Protein AF-A0A0L0VBZ2-F1 (afdb_monomer_lite)

pLDDT: mean 91.76, std 9.12, range [42.06, 97.94]

InterPro domains:
  IPR016680 NADH dehydrogenase [ubiquinone] (complex I), alpha subcomplex, subunit 8 [PIRSF017016] (17-153)
  IPR016680 NADH dehydrogenase [ubiquinone] (complex I), alpha subcomplex, subunit 8 [PTHR13344] (22-151)

Organism: NCBI:txid1165861

Radius of gyration: 19.23 Å; chains: 1; bounding box: 44×37×52 Å

Secondary structure (DSSP, 8-state):
---------TT-SS-----PPPPTTSPP-------HHHHHHHHHHHHHHTHHHHHHHHHHHHH-S-GGGGHHHHHHHHHHHHHHHHHHHHHHHHHHHHHHHHHHHTTT-GGG-HHHHHHHHHHHHHHH------TT--TTS--TTT-SS-SS-----

Structure (mmCIF, N/CA/C/O backbone):
data_AF-A0A0L0VBZ2-F1
#
_entry.id   AF-A0A0L0VBZ2-F1
#
loop_
_atom_site.group_PDB
_atom_site.id
_atom_site.type_symbol
_atom_site.label_atom_id
_atom_site.label_alt_id
_atom_site.label_comp_id
_atom_site.label_asym_id
_atom_site.label_entity_id
_atom_site.label_seq_id
_atom_site.pdbx_PDB_ins_code
_atom_site.Cartn_x
_atom_site.Cartn_y
_atom_site.Cartn_z
_atom_site.occupancy
_atom_site.B_iso_or_equiv
_atom_site.auth_seq_id
_atom_site.auth_comp_id
_atom_site.auth_asym_id
_atom_site.auth_atom_id
_atom_site.pdbx_PDB_model_num
ATOM 1 N N . MET A 1 1 ? -5.817 23.926 -10.307 1.00 42.06 1 MET A N 1
ATOM 2 C CA . MET A 1 1 ? -6.706 23.704 -11.467 1.00 42.06 1 MET A CA 1
ATOM 3 C C . MET A 1 1 ? -6.557 22.257 -11.903 1.00 42.06 1 MET A C 1
ATOM 5 O O . MET A 1 1 ? -5.520 21.906 -12.446 1.00 42.06 1 MET A O 1
ATOM 9 N N . THR A 1 2 ? -7.523 21.396 -11.595 1.00 46.06 2 THR A N 1
ATOM 10 C CA . THR A 1 2 ? -7.548 20.019 -12.102 1.00 46.06 2 THR A CA 1
ATOM 11 C C . THR A 1 2 ? -8.149 20.041 -13.505 1.00 46.06 2 THR A C 1
ATOM 13 O O . THR A 1 2 ? -9.315 20.377 -13.689 1.00 46.06 2 THR A O 1
ATOM 16 N N . THR A 1 3 ? -7.354 19.722 -14.521 1.00 66.44 3 THR A N 1
ATOM 17 C CA . THR A 1 3 ? -7.834 19.542 -15.896 1.00 66.44 3 THR A CA 1
ATOM 18 C C . THR A 1 3 ? -8.514 18.180 -16.012 1.00 66.44 3 THR A C 1
ATOM 20 O O . THR A 1 3 ? -7.972 17.241 -16.589 1.00 66.44 3 THR A O 1
ATOM 23 N N . TYR A 1 4 ? -9.706 18.041 -15.428 1.00 80.25 4 TYR A N 1
ATOM 24 C CA . TYR A 1 4 ? -10.531 16.866 -15.689 1.00 80.25 4 TYR A CA 1
ATOM 25 C C . TYR A 1 4 ? -10.901 16.858 -17.175 1.00 80.25 4 TYR A C 1
ATOM 27 O O . TYR A 1 4 ? -11.609 17.743 -17.656 1.00 80.25 4 TYR A O 1
ATOM 35 N N . ARG A 1 5 ? -10.378 15.878 -17.912 1.00 82.88 5 ARG A N 1
ATOM 36 C CA . ARG A 1 5 ? -10.761 15.608 -19.297 1.00 82.88 5 ARG A CA 1
ATOM 37 C C . ARG A 1 5 ? -11.704 14.403 -19.274 1.00 82.88 5 ARG A C 1
ATOM 39 O O . ARG A 1 5 ? -11.225 13.311 -18.964 1.00 82.88 5 ARG A O 1
ATOM 46 N N . PRO A 1 6 ? -13.015 14.574 -19.533 1.00 81.81 6 PRO A N 1
ATOM 47 C CA . PRO A 1 6 ? -13.932 13.443 -19.573 1.00 81.81 6 PRO A CA 1
ATOM 48 C C . PRO A 1 6 ? -13.511 12.475 -20.687 1.00 81.81 6 PRO A C 1
ATOM 50 O O . PRO A 1 6 ? -12.958 12.909 -21.704 1.00 81.81 6 PRO A O 1
ATOM 53 N N . PRO A 1 7 ? -13.750 11.167 -20.516 1.00 80.25 7 PRO A N 1
ATOM 54 C CA . PRO A 1 7 ? -13.403 10.199 -21.539 1.00 80.25 7 PRO A CA 1
ATOM 55 C C . PRO A 1 7 ? -14.235 10.447 -22.801 1.00 80.25 7 PRO A C 1
ATOM 57 O O . PRO A 1 7 ? -15.459 10.554 -22.746 1.00 80.25 7 PRO A O 1
ATOM 60 N N . HIS A 1 8 ? -13.564 10.524 -23.948 1.00 79.38 8 HIS A N 1
ATOM 61 C CA . HIS A 1 8 ? -14.203 10.668 -25.249 1.00 79.38 8 HIS A CA 1
ATOM 62 C C . HIS A 1 8 ? -13.952 9.403 -26.075 1.00 79.38 8 HIS A C 1
ATOM 64 O O . HIS A 1 8 ? -12.909 9.260 -26.708 1.00 79.38 8 HIS A O 1
ATOM 70 N N . TYR A 1 9 ? -14.913 8.478 -26.082 1.00 76.44 9 TYR A N 1
ATOM 71 C CA . TYR A 1 9 ? -14.779 7.166 -26.736 1.00 76.44 9 TYR A CA 1
ATOM 72 C C . TYR A 1 9 ? -15.035 7.176 -28.256 1.00 76.44 9 TYR A C 1
ATOM 74 O O . TYR A 1 9 ? -15.227 6.123 -28.863 1.00 76.44 9 TYR A O 1
ATOM 82 N N . GLY A 1 10 ? -15.072 8.355 -28.890 1.00 72.50 10 GLY A N 1
ATOM 83 C CA . GLY A 1 10 ? -15.112 8.481 -30.355 1.00 72.50 10 GLY A CA 1
ATOM 84 C C . GLY A 1 10 ? -16.303 7.795 -31.040 1.00 72.50 10 GLY A C 1
ATOM 85 O O . GLY A 1 10 ? -16.178 7.398 -32.191 1.00 72.50 10 GLY A O 1
ATOM 86 N N . GLY A 1 11 ? -17.434 7.618 -30.344 1.00 75.06 11 GLY A N 1
ATOM 87 C CA . GLY A 1 11 ? -18.626 6.933 -30.869 1.00 75.06 11 GLY A CA 1
ATOM 88 C C . GLY A 1 11 ? -18.688 5.422 -30.604 1.00 75.06 11 GLY A C 1
ATOM 89 O O . GLY A 1 11 ? -19.649 4.776 -31.011 1.00 75.06 11 GLY A O 1
ATOM 90 N N . THR A 1 12 ? -17.711 4.844 -29.901 1.00 77.94 12 THR A N 1
ATOM 91 C CA . THR A 1 12 ? -17.733 3.429 -29.496 1.00 77.94 12 THR A CA 1
ATOM 92 C C . THR A 1 12 ? -18.249 3.266 -28.064 1.00 77.94 12 THR A C 1
ATOM 94 O O . THR A 1 12 ? -17.935 4.057 -27.179 1.00 77.94 12 THR A O 1
ATOM 97 N N . ALA A 1 13 ? -19.055 2.227 -27.818 1.00 75.06 13 ALA A N 1
ATOM 98 C CA . ALA A 1 13 ? -19.583 1.920 -26.483 1.00 75.06 13 ALA A CA 1
ATOM 99 C C . ALA A 1 13 ? -18.569 1.192 -25.577 1.00 75.06 13 ALA A C 1
ATOM 101 O O . ALA A 1 13 ? -18.810 1.043 -24.380 1.00 75.06 13 ALA A O 1
ATOM 102 N N . LYS A 1 14 ? -17.458 0.698 -26.143 1.00 80.56 14 LYS A N 1
ATOM 103 C CA . LYS A 1 14 ? -16.442 -0.096 -25.440 1.00 80.56 14 LYS A CA 1
ATOM 104 C C . LYS A 1 14 ? -15.056 0.533 -25.613 1.00 80.56 14 LYS A C 1
ATOM 106 O O . LYS A 1 14 ? -14.733 0.940 -26.727 1.00 80.56 14 LYS A O 1
ATOM 111 N N . PRO A 1 15 ? -14.229 0.578 -24.556 1.00 84.38 15 PRO A N 1
ATOM 112 C CA . PRO A 1 15 ? -12.850 1.039 -24.665 1.00 84.38 15 PRO A CA 1
ATOM 113 C C . PRO A 1 15 ? -12.022 0.092 -25.548 1.00 84.38 15 PRO A C 1
ATOM 115 O O . PRO A 1 15 ? -12.197 -1.126 -25.500 1.00 84.38 15 PRO A O 1
ATOM 118 N N . PHE A 1 16 ? -11.113 0.659 -26.343 1.00 88.06 16 PHE A N 1
ATOM 119 C CA . PHE A 1 16 ? -10.117 -0.100 -27.101 1.00 88.06 16 PHE A CA 1
ATOM 120 C C . PHE A 1 16 ? -9.081 -0.723 -26.150 1.00 88.06 16 PHE A C 1
ATOM 122 O O . PHE A 1 16 ? -8.622 -0.058 -25.220 1.00 88.06 16 PHE A O 1
ATOM 129 N N . VAL A 1 17 ? -8.716 -1.985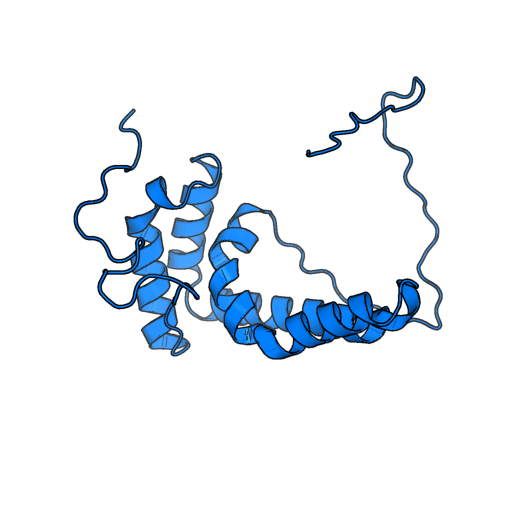 -26.392 1.00 90.25 17 VAL A N 1
ATOM 130 C CA . VAL A 1 17 ? -7.693 -2.725 -25.638 1.00 90.25 17 VAL A CA 1
ATOM 131 C C . VAL A 1 17 ? -6.617 -3.177 -26.617 1.00 90.25 17 VAL A C 1
ATOM 133 O O . VAL A 1 17 ? -6.925 -3.875 -27.582 1.00 90.25 17 VAL A O 1
ATOM 136 N N . ASP A 1 18 ? -5.370 -2.784 -26.364 1.00 91.81 18 ASP A N 1
ATOM 137 C CA . ASP A 1 18 ? -4.215 -3.199 -27.159 1.00 91.81 18 ASP A CA 1
ATOM 138 C C . ASP A 1 18 ? -3.743 -4.600 -26.713 1.00 91.81 18 ASP A C 1
ATOM 140 O O . ASP A 1 18 ? -3.415 -4.776 -25.536 1.00 91.81 18 ASP A O 1
ATOM 144 N N . PRO A 1 19 ? -3.727 -5.613 -27.603 1.00 94.31 19 PRO A N 1
ATOM 145 C CA . PRO A 1 19 ? -3.275 -6.962 -27.269 1.00 94.31 19 PRO A CA 1
ATOM 146 C C . PRO A 1 19 ? -1.744 -7.122 -27.259 1.00 94.31 19 PRO A C 1
ATOM 148 O O . PRO A 1 19 ? -1.258 -8.222 -26.988 1.00 94.31 19 PRO A O 1
ATOM 151 N N . THR A 1 20 ? -0.976 -6.079 -27.590 1.00 94.38 20 THR A N 1
ATOM 152 C CA . THR A 1 20 ? 0.484 -6.154 -27.720 1.00 94.38 20 THR A CA 1
ATOM 153 C C . THR A 1 20 ? 1.139 -6.519 -26.381 1.00 94.38 20 THR A C 1
ATOM 155 O O . THR A 1 20 ? 0.969 -5.803 -25.391 1.00 94.38 20 THR A O 1
ATOM 158 N N . PRO A 1 21 ? 1.905 -7.625 -26.310 1.00 93.19 21 PRO A N 1
ATOM 159 C CA . PRO A 1 21 ? 2.594 -8.004 -25.087 1.00 93.19 21 PRO A CA 1
ATOM 160 C C . PRO A 1 21 ? 3.814 -7.112 -24.835 1.00 93.19 21 PRO A C 1
ATOM 162 O O . PRO A 1 21 ? 4.388 -6.524 -25.749 1.00 93.19 21 PRO A O 1
ATOM 165 N N . MET A 1 22 ? 4.261 -7.073 -23.579 1.00 90.69 22 MET A N 1
ATOM 166 C CA . MET A 1 22 ? 5.519 -6.419 -23.217 1.00 90.69 22 MET A CA 1
ATOM 167 C C . MET A 1 22 ? 6.709 -7.085 -23.949 1.00 90.69 22 MET A C 1
ATOM 169 O O . MET A 1 22 ? 6.736 -8.318 -24.038 1.00 90.69 22 MET A O 1
ATOM 173 N N . PRO A 1 23 ? 7.703 -6.313 -24.436 1.00 93.69 23 PRO A N 1
ATOM 174 C CA . PRO A 1 23 ? 8.921 -6.856 -25.036 1.00 93.69 23 PRO A CA 1
ATOM 175 C C . PRO A 1 23 ? 9.643 -7.862 -24.128 1.00 93.69 23 PRO A C 1
ATOM 177 O O . PRO A 1 23 ? 9.766 -7.643 -22.924 1.00 93.69 23 PRO A O 1
ATOM 180 N N . ASN A 1 24 ? 10.181 -8.939 -24.713 1.00 92.94 24 ASN A N 1
ATOM 181 C CA . ASN A 1 24 ? 10.833 -10.032 -23.970 1.00 92.94 24 ASN A CA 1
ATOM 182 C C . ASN A 1 24 ? 12.103 -9.607 -23.212 1.00 92.94 24 ASN A C 1
ATOM 184 O O . ASN A 1 24 ? 12.508 -10.284 -22.270 1.00 92.94 24 ASN A O 1
ATOM 188 N N . GLU A 1 25 ? 12.732 -8.504 -23.619 1.00 93.31 25 GLU A N 1
ATOM 189 C CA . GLU A 1 25 ? 13.909 -7.933 -22.954 1.00 93.31 25 GLU A CA 1
ATOM 190 C C . GLU A 1 25 ? 13.584 -7.409 -21.550 1.00 93.31 25 GLU A C 1
ATOM 192 O O . GLU A 1 25 ? 14.449 -7.374 -20.673 1.00 93.31 25 GLU A O 1
ATOM 197 N N . ILE A 1 26 ? 12.326 -7.021 -21.317 1.00 91.31 26 ILE A N 1
ATOM 198 C CA . ILE A 1 26 ? 11.868 -6.485 -20.043 1.00 91.31 26 ILE A CA 1
ATOM 199 C C . ILE A 1 26 ? 11.368 -7.653 -19.181 1.00 91.31 26 ILE A C 1
ATOM 201 O O . ILE A 1 26 ? 10.400 -8.326 -19.545 1.00 91.31 26 ILE A O 1
ATOM 205 N N . PRO A 1 27 ? 11.975 -7.903 -18.005 1.00 93.19 27 PRO A N 1
ATOM 206 C CA . PRO A 1 27 ? 11.523 -8.973 -17.128 1.00 93.19 27 PRO A CA 1
ATOM 207 C C . PRO A 1 27 ? 10.083 -8.751 -16.668 1.00 93.19 27 PRO A C 1
ATOM 209 O O . PRO A 1 27 ? 9.735 -7.665 -16.191 1.00 93.19 27 PRO A O 1
ATOM 212 N N . LYS A 1 28 ? 9.273 -9.809 -16.745 1.00 92.69 28 LYS A N 1
ATOM 213 C CA . LYS A 1 28 ? 7.891 -9.808 -16.258 1.00 92.69 28 LYS A CA 1
ATOM 214 C C . LYS A 1 28 ? 7.845 -9.631 -14.736 1.00 92.69 28 LYS A C 1
ATOM 216 O O . LYS A 1 28 ? 8.744 -10.063 -14.007 1.00 92.69 28 LYS A O 1
ATOM 221 N N . VAL A 1 29 ? 6.787 -8.985 -14.263 1.00 93.62 29 VAL A N 1
ATOM 222 C CA . VAL A 1 29 ? 6.473 -8.816 -12.843 1.00 93.62 29 VAL A CA 1
ATOM 223 C C . VAL A 1 29 ? 5.027 -9.229 -12.625 1.00 93.62 29 VAL A C 1
ATOM 225 O O . VAL A 1 29 ? 4.177 -8.953 -13.468 1.00 93.62 29 VAL A O 1
ATOM 228 N N . ASP A 1 30 ? 4.762 -9.911 -11.517 1.00 94.31 30 ASP A N 1
ATOM 229 C CA . ASP A 1 30 ? 3.393 -10.197 -11.117 1.00 94.31 30 ASP A CA 1
ATOM 230 C C . ASP A 1 30 ? 2.742 -8.903 -10.627 1.00 94.31 30 ASP A C 1
ATOM 232 O O . ASP A 1 30 ? 3.349 -8.132 -9.881 1.00 94.31 30 ASP A O 1
ATOM 236 N N . GLU A 1 31 ? 1.502 -8.664 -11.034 1.00 94.31 31 GLU A N 1
ATOM 237 C CA . GLU A 1 31 ? 0.755 -7.485 -10.606 1.00 94.31 31 GLU A CA 1
ATOM 238 C C . GLU A 1 31 ? 0.213 -7.645 -9.177 1.00 94.31 31 GLU A C 1
ATOM 240 O O . GLU A 1 31 ? 0.164 -8.739 -8.610 1.00 94.31 31 GLU A O 1
ATOM 245 N N . LEU A 1 32 ? -0.216 -6.540 -8.562 1.00 93.88 32 LEU A N 1
ATOM 246 C CA . LEU A 1 32 ? -0.679 -6.556 -7.167 1.00 93.88 32 LEU A CA 1
ATOM 247 C C . LEU A 1 32 ? -1.988 -7.331 -6.954 1.00 93.88 32 LEU A C 1
ATOM 249 O O . LEU A 1 32 ? -2.196 -7.882 -5.875 1.00 93.88 32 LEU A O 1
ATOM 253 N N . GLY A 1 33 ? -2.886 -7.342 -7.944 1.00 93.25 33 GLY A N 1
ATOM 254 C CA . GLY A 1 33 ? -4.147 -8.092 -7.879 1.00 93.25 33 GLY A CA 1
ATOM 255 C C . GLY A 1 33 ? -5.090 -7.689 -6.733 1.00 93.25 33 GLY A C 1
ATOM 256 O O . GLY A 1 33 ? -5.852 -8.524 -6.250 1.00 93.25 33 GLY A O 1
ATOM 257 N N . VAL A 1 34 ? -5.039 -6.436 -6.264 1.00 93.38 34 VAL A N 1
ATOM 258 C CA . VAL A 1 34 ? -5.898 -5.924 -5.179 1.00 93.38 34 VAL A CA 1
ATOM 259 C C . VAL A 1 34 ? -6.820 -4.807 -5.656 1.00 93.38 34 VAL A C 1
ATOM 261 O O . VAL A 1 34 ? -6.443 -3.985 -6.488 1.00 93.38 34 VAL A O 1
ATOM 264 N N . SER A 1 35 ? -8.032 -4.759 -5.101 1.00 95.50 35 SER A N 1
ATOM 265 C CA . SER A 1 35 ? -8.977 -3.665 -5.330 1.00 95.50 35 SER A CA 1
ATOM 266 C C . SER A 1 35 ? -8.623 -2.419 -4.501 1.00 95.50 35 SER A C 1
ATOM 268 O O . SER A 1 35 ? -7.735 -2.426 -3.645 1.00 95.50 35 SER A O 1
ATOM 270 N N . SER A 1 36 ? -9.337 -1.321 -4.745 1.00 96.12 36 SER A N 1
ATOM 271 C CA . SER A 1 36 ? -9.092 -0.016 -4.122 1.00 96.12 36 SER A CA 1
ATOM 272 C C . SER A 1 36 ? -9.211 -0.012 -2.594 1.00 96.12 36 SER A C 1
ATOM 274 O O . SER A 1 36 ? -8.377 0.591 -1.924 1.00 96.12 36 SER A O 1
ATOM 276 N N . ALA A 1 37 ? -10.215 -0.685 -2.024 1.00 96.88 37 ALA A N 1
ATOM 277 C CA . ALA A 1 37 ? -10.456 -0.691 -0.579 1.00 96.88 37 ALA A CA 1
ATOM 278 C C . ALA A 1 37 ? -9.329 -1.369 0.236 1.00 96.88 37 ALA A C 1
ATOM 280 O O . ALA A 1 37 ? -8.801 -0.7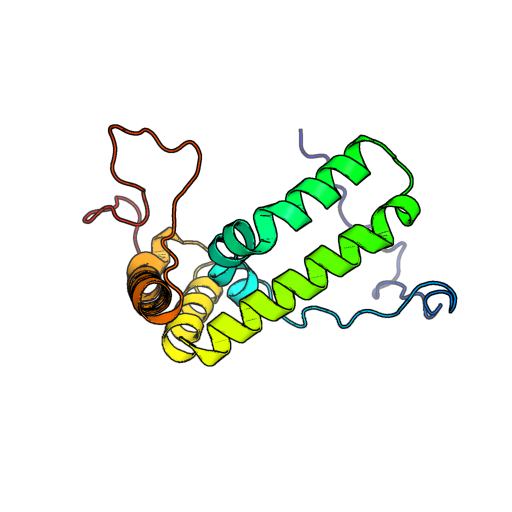27 1.151 1.00 96.88 37 ALA A O 1
ATOM 281 N N . PRO A 1 38 ? -8.894 -2.611 -0.071 1.00 97.00 38 PRO A N 1
ATOM 282 C CA . PRO A 1 38 ? -7.769 -3.236 0.624 1.00 97.00 38 PRO A CA 1
ATOM 283 C C . PRO A 1 38 ? -6.455 -2.487 0.388 1.00 97.00 38 PRO A C 1
ATOM 285 O O . PRO A 1 38 ? -5.673 -2.335 1.328 1.00 97.00 38 PRO A O 1
ATOM 288 N N . LEU A 1 39 ? -6.225 -1.946 -0.816 1.00 97.12 39 LEU A N 1
ATOM 289 C CA . LEU A 1 39 ? -5.034 -1.138 -1.085 1.00 97.12 39 LEU A CA 1
ATOM 290 C C . LEU A 1 39 ? -5.019 0.143 -0.234 1.00 97.12 39 LEU A C 1
ATOM 292 O O . LEU A 1 39 ? -3.994 0.491 0.350 1.00 97.12 39 LEU A O 1
ATOM 296 N N . LYS A 1 40 ? -6.170 0.811 -0.087 1.00 97.31 40 LYS A N 1
ATOM 297 C CA . LYS A 1 40 ? -6.318 1.984 0.783 1.00 97.31 40 LYS A CA 1
ATOM 298 C C . LYS A 1 40 ? -6.138 1.635 2.261 1.00 97.31 40 LYS A C 1
ATOM 300 O O . LYS A 1 40 ? -5.450 2.369 2.968 1.00 97.31 40 LYS A O 1
ATOM 305 N N . SER A 1 41 ? -6.696 0.515 2.718 1.00 97.31 41 SER A N 1
ATOM 306 C CA . SER A 1 41 ? -6.511 -0.003 4.082 1.00 97.31 41 SER A CA 1
ATOM 307 C C . SER A 1 41 ? -5.025 -0.231 4.411 1.00 97.31 41 SER A C 1
ATOM 309 O O . SER A 1 41 ? -4.548 0.217 5.451 1.00 97.31 41 SER A O 1
ATOM 311 N N . ALA A 1 42 ? -4.270 -0.841 3.489 1.00 97.00 42 ALA A N 1
ATOM 312 C CA . ALA A 1 42 ? -2.847 -1.153 3.655 1.00 97.00 42 ALA A CA 1
ATOM 313 C C . ALA A 1 42 ? -1.890 0.021 3.355 1.00 97.00 42 ALA A C 1
ATOM 315 O O . ALA A 1 42 ? -0.689 -0.094 3.597 1.00 97.00 42 ALA A O 1
ATOM 316 N N . SER A 1 43 ? -2.394 1.140 2.828 1.00 96.81 43 SER A N 1
ATOM 317 C CA . SER A 1 43 ? -1.586 2.241 2.276 1.00 96.81 43 SER A CA 1
ATOM 318 C C . SER A 1 43 ? -0.503 2.772 3.216 1.00 96.81 43 SER A C 1
ATOM 320 O O . SER A 1 43 ? 0.623 2.990 2.782 1.00 96.81 43 SER A O 1
ATOM 322 N N . PHE A 1 44 ? -0.809 2.939 4.504 1.00 96.62 44 PHE A N 1
ATOM 323 C CA . PHE A 1 44 ? 0.160 3.434 5.486 1.00 96.62 44 PHE A CA 1
ATOM 324 C C . PHE A 1 44 ? 1.268 2.417 5.761 1.00 96.62 44 PHE A C 1
ATOM 326 O O . PHE A 1 44 ? 2.432 2.796 5.852 1.00 96.62 44 PHE A O 1
ATOM 333 N N . TYR A 1 45 ? 0.925 1.128 5.841 1.00 96.81 45 TYR A N 1
ATOM 334 C CA . TYR A 1 45 ? 1.920 0.073 6.019 1.00 96.81 45 TYR A CA 1
ATOM 335 C C . TYR A 1 45 ? 2.824 -0.039 4.792 1.00 96.81 45 TYR A C 1
ATOM 337 O O . TYR A 1 45 ? 4.042 -0.054 4.936 1.00 96.81 45 TYR A O 1
ATOM 345 N N . ILE A 1 46 ? 2.240 -0.034 3.588 1.00 97.06 46 ILE A N 1
ATOM 346 C CA . ILE A 1 46 ? 2.994 -0.024 2.327 1.00 97.06 46 ILE A CA 1
ATOM 347 C C . ILE A 1 46 ? 3.891 1.215 2.259 1.00 97.06 46 ILE A C 1
ATOM 349 O O . ILE A 1 46 ? 5.061 1.095 1.919 1.00 97.06 46 ILE A O 1
ATOM 353 N N . GLY A 1 47 ? 3.380 2.392 2.626 1.00 96.19 47 GLY A N 1
ATOM 354 C CA . GLY A 1 47 ? 4.136 3.643 2.611 1.00 96.19 47 GLY A CA 1
ATOM 355 C C . GLY A 1 47 ? 5.376 3.606 3.502 1.00 96.19 47 GLY A C 1
ATOM 356 O O . GLY A 1 47 ? 6.435 4.054 3.080 1.00 96.19 47 GLY A O 1
ATOM 357 N N . THR A 1 48 ? 5.279 3.035 4.706 1.00 95.88 48 THR A N 1
ATOM 358 C CA . THR A 1 48 ? 6.431 2.902 5.610 1.00 95.88 48 THR A CA 1
ATOM 359 C C . THR A 1 48 ? 7.357 1.758 5.201 1.00 95.88 48 THR A C 1
ATOM 361 O O . THR A 1 48 ? 8.569 1.949 5.152 1.00 95.88 48 THR A O 1
ATOM 364 N N . PHE A 1 49 ? 6.807 0.585 4.882 1.00 96.56 49 PHE A N 1
ATOM 365 C CA . PHE A 1 49 ? 7.584 -0.605 4.528 1.00 96.56 49 PHE A CA 1
ATOM 366 C C . PHE A 1 49 ? 8.327 -0.434 3.193 1.00 96.56 49 PHE A C 1
ATOM 368 O O . PHE A 1 49 ? 9.495 -0.792 3.078 1.00 96.56 49 PHE A O 1
ATOM 375 N N . CYS A 1 50 ? 7.677 0.179 2.202 1.00 97.69 50 CYS A N 1
ATOM 376 C CA . CYS A 1 50 ? 8.215 0.407 0.860 1.00 97.69 50 CYS A CA 1
ATOM 377 C C . CYS A 1 50 ? 8.727 1.829 0.630 1.00 97.69 50 CYS A C 1
ATOM 379 O O . CYS A 1 50 ? 8.934 2.213 -0.526 1.00 97.69 50 CYS A O 1
ATOM 381 N N . LYS A 1 51 ? 8.942 2.605 1.700 1.00 96.81 51 LYS A N 1
ATOM 382 C CA . LYS A 1 51 ? 9.439 3.981 1.623 1.00 96.81 51 LYS A CA 1
ATOM 383 C C . LYS A 1 51 ? 10.672 4.132 0.718 1.00 96.81 51 LYS A C 1
ATOM 385 O O . LYS A 1 51 ? 10.569 4.889 -0.245 1.00 96.81 51 LYS A O 1
ATOM 390 N N . PRO A 1 52 ? 11.787 3.397 0.931 1.00 97.44 52 PRO A N 1
ATOM 391 C CA . PRO A 1 52 ? 12.998 3.612 0.138 1.00 97.44 52 PRO A CA 1
ATOM 392 C C . PRO A 1 52 ? 12.783 3.328 -1.354 1.00 97.44 52 PRO A C 1
ATOM 394 O O . PRO A 1 52 ? 13.296 4.056 -2.192 1.00 97.44 52 PRO A O 1
ATOM 397 N N . TYR A 1 53 ? 11.982 2.316 -1.701 1.00 97.69 53 TYR A N 1
ATOM 398 C CA . TYR A 1 53 ? 11.715 1.967 -3.101 1.00 97.69 53 TYR A CA 1
ATOM 399 C C . TYR A 1 53 ? 10.782 2.968 -3.783 1.00 97.69 53 TYR A C 1
ATOM 401 O O . TYR A 1 53 ? 10.968 3.296 -4.952 1.00 97.69 53 TYR A O 1
ATOM 409 N N . SER A 1 54 ? 9.766 3.441 -3.057 1.00 97.12 54 SER A N 1
ATOM 410 C CA . SER A 1 54 ? 8.812 4.424 -3.577 1.00 97.12 54 SER A CA 1
ATOM 411 C C . SER A 1 54 ? 9.483 5.775 -3.808 1.00 97.12 54 SER A C 1
ATOM 413 O O . SER A 1 54 ? 9.231 6.413 -4.826 1.00 97.12 54 SER A O 1
ATOM 415 N N . GLU A 1 55 ? 10.352 6.199 -2.887 1.00 97.31 55 GLU A N 1
ATOM 416 C CA . GLU A 1 55 ? 11.119 7.440 -3.019 1.00 97.31 55 GLU A CA 1
ATOM 417 C C . GLU A 1 55 ? 12.122 7.355 -4.178 1.00 97.31 55 GLU A C 1
ATOM 419 O O . GLU A 1 55 ? 12.142 8.258 -5.009 1.00 97.31 55 GLU A O 1
ATOM 424 N N . ASP A 1 56 ? 12.859 6.248 -4.310 1.00 97.31 56 ASP A N 1
ATOM 425 C CA . ASP A 1 56 ? 13.795 5.999 -5.420 1.00 97.31 56 ASP A CA 1
ATOM 426 C C . ASP A 1 56 ? 13.095 6.044 -6.792 1.00 97.31 56 ASP A C 1
ATOM 428 O O . ASP A 1 56 ? 13.539 6.719 -7.720 1.00 97.31 56 ASP A O 1
ATOM 432 N N . PHE A 1 57 ? 11.917 5.421 -6.908 1.00 97.56 57 PHE A N 1
ATOM 433 C CA . PHE A 1 57 ? 11.111 5.491 -8.130 1.00 97.56 57 PHE A CA 1
ATOM 434 C C . PHE A 1 57 ? 10.667 6.923 -8.464 1.00 97.56 57 PHE A C 1
ATOM 436 O O . PHE A 1 57 ? 10.683 7.324 -9.630 1.00 97.56 57 PHE A O 1
ATOM 443 N N . MET A 1 58 ? 10.273 7.708 -7.458 1.00 96.81 58 MET A N 1
ATOM 444 C CA . MET A 1 58 ? 9.866 9.099 -7.668 1.00 96.81 58 MET A CA 1
ATOM 445 C C . MET A 1 58 ? 11.048 10.007 -8.024 1.00 96.81 58 MET A C 1
ATOM 447 O O . MET A 1 58 ? 10.872 10.899 -8.852 1.00 96.81 58 MET A O 1
ATOM 451 N N . LEU A 1 59 ? 12.236 9.761 -7.461 1.00 96.69 59 LEU A N 1
ATOM 452 C CA . LEU A 1 59 ? 13.472 10.452 -7.839 1.00 96.69 59 LEU A CA 1
ATOM 453 C C . LEU A 1 59 ? 13.856 10.136 -9.289 1.00 96.69 59 LEU A C 1
ATOM 455 O O . LEU A 1 59 ? 14.018 11.063 -10.077 1.00 96.69 59 LEU A O 1
ATOM 459 N N . CYS A 1 60 ? 13.852 8.859 -9.685 1.00 96.94 60 CYS A N 1
ATOM 460 C CA . CYS A 1 60 ? 14.110 8.449 -11.070 1.00 96.94 60 CYS A CA 1
ATOM 461 C C . CYS A 1 60 ? 13.179 9.159 -12.070 1.00 96.94 60 CYS A C 1
ATOM 463 O O . CYS A 1 60 ? 13.617 9.676 -13.098 1.00 96.94 60 CYS A O 1
ATOM 465 N N . LYS A 1 61 ? 11.880 9.251 -11.748 1.00 96.00 61 LYS A N 1
ATOM 466 C CA . LYS A 1 61 ? 10.900 9.964 -12.587 1.00 96.00 61 LYS A CA 1
ATOM 467 C C . LYS A 1 61 ? 11.110 11.477 -12.630 1.00 96.00 6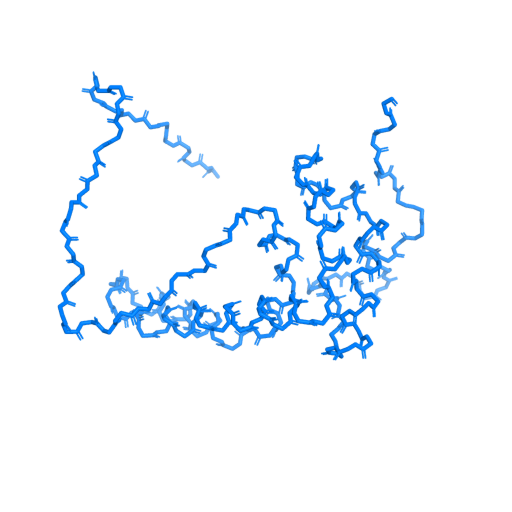1 LYS A C 1
ATOM 469 O O . LYS A 1 61 ? 10.660 12.118 -13.577 1.00 96.00 61 LYS A O 1
ATOM 474 N N . ALA A 1 62 ? 11.704 12.057 -11.590 1.00 96.19 62 ALA A N 1
ATOM 475 C CA . ALA A 1 62 ? 12.036 13.477 -11.560 1.00 96.19 62 ALA A CA 1
ATOM 476 C C . ALA A 1 62 ? 13.297 13.777 -12.385 1.00 96.19 62 ALA A C 1
ATOM 478 O O . ALA A 1 62 ? 13.379 14.837 -13.001 1.00 96.19 62 ALA A O 1
ATOM 479 N N . GLU A 1 63 ? 14.247 12.841 -12.429 1.00 95.38 63 GLU A N 1
ATOM 480 C CA . GLU A 1 63 ? 15.485 12.946 -13.208 1.00 95.38 63 GLU A CA 1
ATOM 481 C C . GLU A 1 63 ? 15.258 12.732 -14.710 1.00 95.38 63 GLU A C 1
ATOM 483 O O . GLU A 1 63 ? 15.897 13.393 -15.531 1.00 95.38 63 GLU A O 1
ATOM 488 N N . ASN A 1 64 ? 14.340 11.834 -15.087 1.00 93.69 64 ASN A N 1
ATOM 489 C CA . ASN A 1 64 ? 14.102 11.472 -16.482 1.00 93.69 64 ASN A CA 1
ATOM 490 C C . ASN A 1 64 ? 12.606 11.418 -16.832 1.00 93.69 64 ASN A C 1
ATOM 492 O O . ASN A 1 64 ? 11.812 10.746 -16.177 1.00 93.69 64 ASN A O 1
ATOM 496 N N . GLN A 1 65 ? 12.229 12.085 -17.926 1.00 92.25 65 GLN A N 1
ATOM 497 C CA . GLN A 1 65 ? 10.856 12.077 -18.443 1.00 92.25 65 GLN A CA 1
ATOM 498 C C . GLN A 1 65 ? 10.497 10.794 -19.212 1.00 92.25 65 GLN A C 1
ATOM 500 O O . GLN A 1 65 ? 9.313 10.543 -19.440 1.00 92.25 65 GLN A O 1
ATOM 505 N N . ASN A 1 66 ? 11.481 9.981 -19.616 1.00 93.81 66 ASN A N 1
ATOM 506 C CA . ASN A 1 66 ? 11.236 8.708 -20.287 1.00 93.81 66 ASN A CA 1
ATOM 507 C C . ASN A 1 66 ? 10.783 7.636 -19.268 1.00 93.81 66 ASN A C 1
ATOM 509 O O . ASN A 1 66 ? 11.581 7.245 -18.411 1.00 93.81 66 ASN A O 1
ATOM 513 N N . PRO A 1 67 ? 9.549 7.099 -19.366 1.00 90.69 67 PRO A N 1
ATOM 514 C CA . PRO A 1 67 ? 9.051 6.080 -18.440 1.00 90.69 67 PRO A CA 1
ATOM 515 C C . PRO A 1 67 ? 9.830 4.758 -18.494 1.00 90.69 67 PRO A C 1
ATOM 517 O O . PRO A 1 67 ? 9.870 4.048 -17.489 1.00 90.69 67 PRO A O 1
ATOM 520 N N . GLU A 1 68 ? 10.467 4.428 -19.623 1.00 92.69 68 GLU A N 1
ATOM 521 C CA . GLU A 1 68 ? 11.254 3.196 -19.770 1.00 92.69 68 GLU A CA 1
ATOM 522 C C . GLU A 1 68 ? 12.468 3.167 -18.837 1.00 92.69 68 GLU A C 1
ATOM 524 O O . GLU A 1 68 ? 12.877 2.102 -18.370 1.00 92.69 68 GLU A O 1
ATOM 529 N N . HIS A 1 69 ? 13.004 4.348 -18.513 1.00 94.69 69 HIS A N 1
ATOM 530 C CA . HIS A 1 69 ? 14.174 4.499 -17.657 1.00 94.69 69 HIS A CA 1
ATOM 531 C C . HIS A 1 69 ? 13.947 3.914 -16.256 1.00 94.69 69 HIS A C 1
ATOM 533 O O . HIS A 1 69 ? 14.836 3.263 -15.715 1.00 94.69 69 HIS A O 1
ATOM 539 N N . CYS A 1 70 ? 12.734 4.072 -15.714 1.00 96.25 70 CYS A N 1
ATOM 540 C CA . CYS A 1 70 ? 12.399 3.722 -14.331 1.00 96.25 70 CYS A CA 1
ATOM 541 C C . CYS A 1 70 ? 11.655 2.381 -14.192 1.00 96.25 70 CYS A C 1
ATOM 543 O O . CYS A 1 70 ? 11.053 2.098 -13.151 1.00 96.25 70 CYS A O 1
ATOM 545 N N . LEU A 1 71 ? 11.640 1.537 -15.233 1.00 95.38 71 LEU A N 1
ATOM 546 C CA . LEU A 1 71 ? 10.926 0.251 -15.195 1.00 95.38 71 LEU A CA 1
ATOM 547 C C . LEU A 1 71 ? 11.502 -0.709 -14.148 1.00 95.38 71 LEU A C 1
ATOM 549 O O . LEU A 1 71 ? 10.781 -1.539 -13.591 1.00 95.38 71 LEU A O 1
ATOM 553 N N . LYS A 1 72 ? 12.803 -0.618 -13.862 1.00 95.00 72 LYS A N 1
ATOM 554 C CA . LYS A 1 72 ? 13.461 -1.458 -12.856 1.00 95.00 72 LYS A CA 1
ATOM 555 C C . LYS A 1 72 ? 13.003 -1.092 -11.444 1.00 95.00 72 LYS A C 1
ATOM 557 O O . LYS A 1 72 ? 12.678 -1.985 -10.661 1.00 95.00 72 LYS A O 1
ATOM 562 N N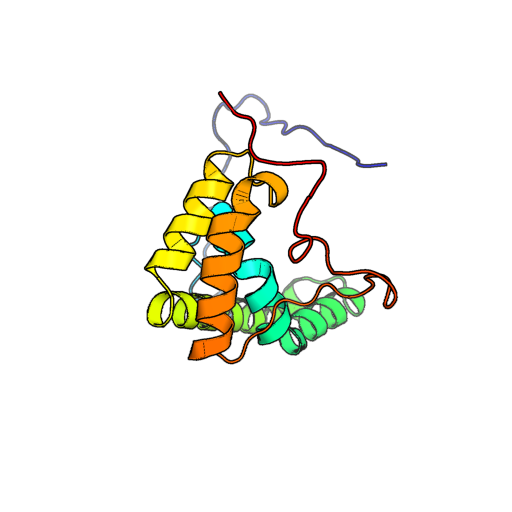 . GLU A 1 73 ? 12.943 0.194 -11.147 1.00 96.38 73 GLU A N 1
ATOM 563 C CA . GLU A 1 73 ? 12.512 0.784 -9.884 1.00 96.38 73 GLU A CA 1
ATOM 564 C C . GLU A 1 73 ? 11.013 0.538 -9.691 1.00 96.38 73 GLU A C 1
ATOM 566 O O . GLU A 1 73 ? 10.600 0.059 -8.635 1.00 96.38 73 GLU A O 1
ATOM 571 N N . GLY A 1 74 ? 10.212 0.704 -10.750 1.00 96.12 74 GLY A N 1
ATOM 572 C CA . GLY A 1 74 ? 8.786 0.371 -10.747 1.00 96.12 74 GLY A CA 1
ATOM 573 C C . GLY A 1 74 ? 8.522 -1.084 -10.347 1.00 96.12 74 GLY A C 1
ATOM 574 O O . GLY A 1 74 ? 7.719 -1.346 -9.453 1.00 96.12 74 GLY A O 1
ATOM 575 N N . ARG A 1 75 ? 9.274 -2.046 -10.906 1.00 96.50 75 ARG A N 1
ATOM 576 C CA . ARG A 1 75 ? 9.166 -3.462 -10.500 1.00 96.50 75 ARG A CA 1
ATOM 577 C C . ARG A 1 75 ? 9.521 -3.691 -9.030 1.00 96.50 75 ARG A C 1
ATOM 579 O O . ARG A 1 75 ? 8.912 -4.549 -8.391 1.00 96.50 75 ARG A O 1
ATOM 586 N N . ARG A 1 76 ? 10.502 -2.962 -8.482 1.00 96.62 76 ARG A N 1
ATOM 587 C CA . ARG A 1 76 ? 10.867 -3.055 -7.055 1.00 96.62 76 ARG A CA 1
ATOM 588 C C . ARG A 1 76 ? 9.731 -2.562 -6.163 1.00 96.62 76 ARG A C 1
ATOM 590 O O . ARG A 1 76 ? 9.422 -3.228 -5.178 1.00 96.62 76 ARG A O 1
ATOM 597 N N . VAL A 1 77 ? 9.080 -1.460 -6.536 1.00 97.38 77 VAL A N 1
ATOM 598 C CA . VAL A 1 77 ? 7.907 -0.933 -5.822 1.00 97.38 77 VAL A CA 1
ATOM 599 C C . VAL A 1 77 ? 6.766 -1.951 -5.829 1.00 97.38 77 VAL A C 1
ATOM 601 O O . VAL A 1 77 ? 6.241 -2.274 -4.763 1.00 97.38 77 VAL A O 1
ATOM 604 N N . THR A 1 78 ? 6.430 -2.521 -6.992 1.00 97.06 78 THR A N 1
ATOM 605 C CA . THR A 1 78 ? 5.367 -3.534 -7.109 1.00 97.06 78 THR A CA 1
ATOM 606 C C . THR A 1 78 ? 5.654 -4.756 -6.238 1.00 97.06 78 THR A C 1
ATOM 608 O O . THR A 1 78 ? 4.805 -5.152 -5.442 1.00 97.06 78 THR A O 1
ATOM 611 N N . ARG A 1 79 ? 6.872 -5.309 -6.304 1.00 97.00 79 ARG A N 1
ATOM 612 C CA . ARG A 1 79 ? 7.268 -6.467 -5.482 1.00 97.00 79 ARG A CA 1
ATOM 613 C C . ARG A 1 79 ? 7.221 -6.168 -3.986 1.00 97.00 79 ARG A C 1
ATOM 615 O O . ARG A 1 79 ? 6.724 -6.984 -3.216 1.00 97.00 79 ARG A O 1
ATOM 622 N N . CYS A 1 80 ? 7.685 -4.990 -3.572 1.00 97.75 80 CYS A N 1
ATOM 623 C CA . CYS A 1 80 ? 7.616 -4.590 -2.170 1.00 97.75 80 CYS A CA 1
ATOM 624 C C . CYS A 1 80 ? 6.163 -4.491 -1.680 1.00 97.75 80 CYS A C 1
ATOM 626 O O . CYS A 1 80 ? 5.830 -4.987 -0.604 1.00 97.75 80 CYS A O 1
ATOM 628 N N . ALA A 1 81 ? 5.272 -3.902 -2.482 1.00 97.50 81 ALA A N 1
ATOM 629 C CA . ALA A 1 81 ? 3.860 -3.804 -2.133 1.00 97.50 81 ALA A CA 1
ATOM 630 C C . ALA A 1 81 ? 3.178 -5.188 -2.069 1.00 97.50 81 ALA A C 1
ATOM 632 O O . ALA A 1 81 ? 2.364 -5.419 -1.172 1.00 97.50 81 ALA A O 1
ATOM 633 N N . GLN A 1 82 ? 3.547 -6.133 -2.943 1.00 96.88 82 GLN A N 1
ATOM 634 C CA . GLN A 1 82 ? 3.092 -7.528 -2.853 1.00 96.88 82 GLN A CA 1
ATOM 635 C C . GLN A 1 82 ? 3.531 -8.181 -1.538 1.00 96.88 82 GLN A C 1
ATOM 637 O O . GLN A 1 82 ? 2.717 -8.809 -0.856 1.00 96.88 82 GLN A O 1
ATOM 642 N N . GLU A 1 83 ? 4.796 -8.005 -1.153 1.00 96.62 83 GLU A N 1
ATOM 643 C CA . GLU A 1 83 ? 5.328 -8.531 0.105 1.00 96.62 83 GLU A CA 1
ATOM 644 C C . GLU A 1 83 ? 4.601 -7.924 1.313 1.00 96.62 83 GLU A C 1
ATOM 646 O O . GLU A 1 83 ? 4.172 -8.653 2.208 1.00 96.62 83 GLU A O 1
ATOM 651 N N . ALA A 1 84 ? 4.383 -6.607 1.312 1.00 96.62 84 ALA A N 1
ATOM 652 C CA . ALA A 1 84 ? 3.660 -5.909 2.369 1.00 96.62 84 ALA A CA 1
ATOM 653 C C . ALA A 1 84 ? 2.232 -6.452 2.543 1.00 96.62 84 ALA A C 1
ATOM 655 O O . ALA A 1 84 ? 1.814 -6.776 3.655 1.00 96.62 84 ALA A O 1
ATOM 656 N N . ILE A 1 85 ? 1.491 -6.609 1.442 1.00 96.25 85 ILE A N 1
ATOM 657 C CA . ILE A 1 85 ? 0.125 -7.151 1.463 1.00 96.25 85 ILE A CA 1
ATOM 658 C C . ILE A 1 85 ? 0.129 -8.609 1.933 1.00 96.25 85 ILE A C 1
ATOM 660 O O . ILE A 1 85 ? -0.738 -9.003 2.713 1.00 96.25 85 ILE A O 1
ATOM 664 N N . THR A 1 86 ? 1.107 -9.405 1.500 1.00 96.38 86 THR A N 1
ATOM 665 C CA . THR A 1 86 ? 1.253 -10.806 1.921 1.00 96.38 86 THR A CA 1
ATOM 666 C C . THR A 1 86 ? 1.502 -10.905 3.424 1.00 96.38 86 THR A C 1
ATOM 668 O O . THR A 1 86 ? 0.855 -11.709 4.093 1.00 96.38 86 THR A O 1
ATOM 671 N N . LYS A 1 87 ? 2.355 -10.039 3.987 1.00 96.88 87 LYS A N 1
ATOM 672 C CA . LYS A 1 87 ? 2.601 -9.966 5.436 1.00 96.88 87 LYS A CA 1
ATOM 673 C C . LYS A 1 87 ? 1.351 -9.578 6.221 1.00 96.88 87 LYS A C 1
ATOM 675 O O . LYS A 1 87 ? 1.051 -10.224 7.221 1.00 96.88 87 LYS A O 1
ATOM 680 N N . ILE A 1 88 ? 0.588 -8.584 5.755 1.00 96.56 88 ILE A N 1
ATOM 681 C CA . ILE A 1 88 ? -0.685 -8.209 6.395 1.00 96.56 88 ILE A CA 1
ATOM 682 C C . ILE A 1 88 ? -1.663 -9.386 6.367 1.00 96.56 88 ILE A C 1
ATOM 684 O O . ILE A 1 88 ? -2.238 -9.719 7.398 1.00 96.56 88 ILE A O 1
ATOM 688 N N . LYS A 1 89 ? -1.836 -10.037 5.209 1.00 95.69 89 LYS A N 1
ATOM 689 C CA . LYS A 1 89 ? -2.738 -11.188 5.067 1.00 95.69 89 LYS A CA 1
ATOM 690 C C . LYS A 1 89 ? -2.316 -12.364 5.948 1.00 95.69 89 LYS A C 1
ATOM 692 O O . LYS A 1 89 ? -3.177 -13.031 6.499 1.00 95.69 89 LYS A O 1
ATOM 697 N N . ALA A 1 90 ? -1.019 -12.616 6.101 1.00 97.06 90 ALA A N 1
ATOM 698 C CA . ALA A 1 90 ? -0.528 -13.693 6.956 1.00 97.06 90 ALA A CA 1
ATOM 699 C C . ALA A 1 90 ? -0.710 -13.391 8.455 1.00 97.06 90 ALA A C 1
ATOM 701 O O . ALA A 1 90 ? -0.951 -14.303 9.241 1.00 97.06 90 ALA A O 1
ATOM 702 N N . ALA A 1 91 ? -0.592 -12.123 8.860 1.00 96.69 91 ALA A N 1
ATOM 703 C CA . ALA A 1 91 ? -0.614 -11.736 10.268 1.00 96.69 91 ALA A CA 1
ATOM 704 C C . ALA A 1 91 ? -2.008 -11.339 10.788 1.00 96.69 91 ALA A C 1
ATOM 706 O O . ALA A 1 91 ? -2.357 -11.709 11.907 1.00 96.69 91 ALA A O 1
ATOM 707 N N . CYS A 1 92 ? -2.787 -10.575 10.021 1.00 97.38 92 CYS A N 1
ATOM 708 C CA . CYS A 1 92 ? -3.954 -9.817 10.498 1.00 97.38 92 CYS A CA 1
ATOM 709 C C . CYS A 1 92 ? -5.127 -9.867 9.501 1.00 97.38 92 CYS A C 1
ATOM 711 O O . CYS A 1 92 ? -5.731 -8.836 9.200 1.00 97.38 92 CYS A O 1
ATOM 713 N N . LEU A 1 93 ? -5.400 -11.033 8.899 1.00 97.31 93 LEU A N 1
ATOM 714 C CA . LEU A 1 93 ? -6.378 -11.159 7.810 1.00 97.31 93 LEU A CA 1
ATOM 715 C C . LEU A 1 93 ? -7.784 -10.694 8.205 1.00 97.31 93 LEU A C 1
ATOM 717 O O . LEU A 1 93 ? -8.440 -10.016 7.411 1.00 97.31 93 LEU A O 1
ATOM 721 N N . ASP A 1 94 ? -8.236 -11.048 9.406 1.00 97.81 94 ASP A N 1
ATOM 722 C CA . ASP A 1 94 ? -9.606 -10.803 9.857 1.00 97.81 94 ASP A CA 1
ATOM 723 C C . ASP A 1 94 ? -9.834 -9.316 10.143 1.00 97.81 94 ASP A C 1
ATOM 725 O O . ASP A 1 94 ? -10.778 -8.712 9.625 1.00 97.81 94 ASP A O 1
ATOM 729 N N . GLU A 1 95 ? -8.918 -8.682 10.880 1.00 97.62 95 GLU A N 1
ATOM 730 C CA . GLU A 1 95 ? -8.956 -7.246 11.162 1.00 97.62 95 GLU A CA 1
ATOM 731 C C . GLU A 1 95 ? -8.781 -6.434 9.877 1.00 97.62 95 GLU A C 1
ATOM 733 O O . GLU A 1 95 ? -9.488 -5.448 9.648 1.00 97.62 95 GLU A O 1
ATOM 738 N N . PHE A 1 96 ? -7.885 -6.880 8.990 1.00 97.88 96 PHE A N 1
ATOM 739 C CA . PHE A 1 96 ? -7.685 -6.253 7.689 1.00 97.88 96 PHE A CA 1
ATOM 740 C C . PHE A 1 96 ? -8.958 -6.315 6.847 1.00 97.88 96 PHE A C 1
ATOM 742 O O . PHE A 1 96 ? -9.346 -5.305 6.253 1.00 97.88 96 PHE A O 1
ATOM 749 N N . THR A 1 97 ? -9.628 -7.471 6.838 1.00 97.94 97 THR A N 1
ATOM 750 C CA . THR A 1 97 ? -10.876 -7.692 6.101 1.00 97.94 97 THR A CA 1
ATOM 751 C C . THR A 1 97 ? -12.022 -6.859 6.638 1.00 97.94 97 THR A C 1
ATOM 753 O O . THR A 1 97 ? -12.717 -6.198 5.862 1.00 97.94 97 THR A O 1
ATOM 756 N N . SER A 1 98 ? -12.167 -6.805 7.959 1.00 97.88 98 SER A N 1
ATOM 757 C CA . SER A 1 98 ? -13.132 -5.937 8.631 1.00 97.88 98 SER A CA 1
ATOM 758 C C . SER A 1 98 ? -12.918 -4.463 8.264 1.00 97.88 98 SER A C 1
ATOM 760 O O . SER A 1 98 ? -13.861 -3.765 7.875 1.00 97.88 98 SER A O 1
ATOM 762 N N . HIS A 1 99 ? -11.666 -3.996 8.292 1.00 97.75 99 HIS A N 1
ATOM 763 C CA . HIS A 1 99 ? -11.340 -2.606 7.992 1.00 97.75 99 HIS A CA 1
ATOM 764 C C . HIS A 1 99 ? -11.612 -2.234 6.533 1.00 97.75 99 HIS A C 1
ATOM 766 O O . HIS A 1 99 ? -12.327 -1.260 6.282 1.00 97.75 99 HIS A O 1
ATOM 772 N N . TRP A 1 100 ? -11.111 -3.001 5.558 1.00 97.62 100 TRP A N 1
ATOM 773 C CA . TRP A 1 100 ? -11.340 -2.640 4.157 1.00 97.62 100 TRP A CA 1
ATOM 774 C C . TRP A 1 100 ? -12.807 -2.806 3.744 1.00 97.62 100 TRP A C 1
ATOM 776 O O . TRP A 1 100 ? -13.296 -1.994 2.962 1.00 97.62 100 TRP A O 1
ATOM 786 N N . THR A 1 101 ? -13.542 -3.770 4.313 1.00 97.19 101 THR A N 1
ATOM 787 C CA . THR A 1 101 ? -14.988 -3.921 4.062 1.00 97.19 101 THR A CA 1
ATOM 788 C C . THR A 1 101 ? -15.764 -2.706 4.569 1.00 97.19 101 THR A C 1
ATOM 790 O O . THR A 1 101 ? -16.697 -2.239 3.914 1.00 97.19 101 THR A O 1
ATOM 793 N N . CYS A 1 102 ? -15.372 -2.152 5.722 1.00 96.50 102 CYS A N 1
ATOM 794 C CA . CYS A 1 102 ? -15.943 -0.902 6.214 1.00 96.50 102 CYS A CA 1
ATOM 795 C C . CYS A 1 102 ? -15.659 0.259 5.254 1.00 96.50 102 CYS A C 1
ATOM 797 O O . CYS A 1 102 ? -16.579 1.013 4.928 1.00 96.50 102 CYS A O 1
ATOM 799 N N . LEU A 1 103 ? -14.412 0.394 4.785 1.00 96.31 103 LEU A N 1
ATOM 800 C CA . LEU A 1 103 ? -14.039 1.454 3.848 1.00 96.31 103 LEU A CA 1
ATOM 801 C C . LEU A 1 103 ? -14.886 1.374 2.580 1.00 96.31 103 LEU A C 1
ATOM 803 O O . LEU A 1 103 ? -15.437 2.388 2.159 1.00 96.31 103 LEU A O 1
ATOM 807 N N . ASP A 1 104 ? -15.043 0.177 2.014 1.00 95.94 104 ASP A N 1
ATOM 808 C CA . ASP A 1 104 ? -15.783 -0.029 0.768 1.00 95.94 104 ASP A CA 1
ATOM 809 C C . ASP A 1 104 ? -17.256 0.402 0.868 1.00 95.94 104 ASP A C 1
ATOM 811 O O . ASP A 1 104 ? -17.802 1.001 -0.054 1.00 95.94 104 ASP A O 1
ATOM 815 N N . ARG A 1 105 ? -17.876 0.217 2.040 1.00 94.31 105 ARG A N 1
ATOM 816 C CA . ARG A 1 105 ? -19.261 0.641 2.309 1.00 94.31 105 ARG A CA 1
ATOM 817 C C . ARG A 1 105 ? -19.427 2.145 2.542 1.00 94.31 105 ARG A C 1
ATOM 819 O O . ARG A 1 105 ? -20.532 2.656 2.385 1.00 94.31 105 ARG A O 1
ATOM 826 N N . ASN A 1 106 ? -18.364 2.851 2.926 1.00 92.62 106 ASN A N 1
ATOM 827 C CA . ASN A 1 106 ? -18.422 4.244 3.386 1.00 92.62 106 ASN A CA 1
ATOM 828 C C . ASN A 1 106 ? -17.691 5.213 2.448 1.00 92.62 106 ASN A C 1
ATOM 830 O O . ASN A 1 106 ? -17.009 6.130 2.905 1.00 92.62 106 ASN A O 1
ATOM 834 N N . ASN A 1 107 ? -17.789 4.992 1.131 1.00 93.38 107 ASN A N 1
ATOM 835 C CA . ASN A 1 107 ? -17.110 5.810 0.113 1.00 93.38 107 ASN A CA 1
ATOM 836 C C . ASN A 1 107 ? -15.599 5.974 0.388 1.00 93.38 107 ASN A C 1
ATOM 838 O O . ASN A 1 107 ? -14.991 7.015 0.142 1.00 93.38 107 ASN A O 1
ATOM 842 N N . HIS A 1 108 ? -15.000 4.939 0.977 1.00 94.75 108 HIS A N 1
ATOM 843 C CA . HIS A 1 108 ? -13.600 4.880 1.379 1.00 94.75 108 HIS A CA 1
ATOM 844 C C . HIS A 1 108 ? -13.179 5.944 2.416 1.00 94.75 108 HIS A C 1
ATOM 846 O O . HIS A 1 108 ? -11.983 6.206 2.543 1.00 94.75 108 HIS A O 1
ATOM 852 N N . GLY A 1 109 ? -14.095 6.563 3.165 1.00 94.19 109 GLY A N 1
ATOM 853 C CA . GLY A 1 109 ? -13.762 7.514 4.237 1.00 94.19 109 GLY A CA 1
ATOM 854 C C . GLY A 1 109 ? -13.184 6.821 5.479 1.00 94.19 109 GLY A C 1
ATOM 855 O O . GLY A 1 109 ? -13.804 5.912 6.030 1.00 94.19 109 GLY A O 1
ATOM 856 N N . PHE A 1 110 ? -12.002 7.244 5.945 1.00 93.94 110 PHE A N 1
ATOM 857 C CA . PHE A 1 110 ? -11.356 6.663 7.138 1.00 93.94 110 PHE A CA 1
ATOM 858 C C . PHE A 1 110 ? -12.072 7.062 8.436 1.00 93.94 110 PHE A C 1
ATOM 860 O O . PHE A 1 110 ? -12.123 6.295 9.394 1.00 93.94 110 PHE A O 1
ATOM 867 N N . GLU A 1 111 ? -12.644 8.261 8.464 1.00 92.56 111 GLU A N 1
ATOM 868 C CA . GLU A 1 111 ? -13.419 8.831 9.564 1.00 92.56 111 GLU A CA 1
ATOM 869 C C . GLU A 1 111 ? -14.594 7.943 9.996 1.00 92.56 111 GLU A C 1
ATOM 871 O O . GLU A 1 111 ? -14.926 7.891 11.178 1.00 92.56 111 GLU A O 1
ATOM 876 N N . PHE A 1 112 ? -15.156 7.165 9.071 1.00 92.62 112 PHE A N 1
ATOM 877 C CA . PHE A 1 112 ? -16.272 6.258 9.336 1.00 92.62 112 PHE A CA 1
ATOM 878 C C . PHE A 1 112 ? -15.828 4.880 9.850 1.00 92.62 112 PHE A C 1
ATOM 880 O O . PHE A 1 112 ? -16.642 4.130 10.383 1.00 92.62 112 PHE A O 1
ATOM 887 N N . CYS A 1 113 ? -14.536 4.554 9.740 1.00 94.56 113 CYS A N 1
ATOM 888 C CA . CYS A 1 113 ? -13.991 3.216 9.986 1.00 94.56 113 CYS A CA 1
ATOM 889 C C . CYS A 1 113 ? -12.926 3.175 11.093 1.00 94.56 113 CYS A C 1
ATOM 891 O O . CYS A 1 113 ? -12.155 2.223 11.172 1.00 94.56 113 CYS A O 1
ATOM 893 N N . ARG A 1 114 ? -12.914 4.159 12.007 1.00 94.38 114 ARG A N 1
ATOM 894 C CA . ARG A 1 114 ? -11.915 4.249 13.094 1.00 94.38 114 ARG A CA 1
ATOM 895 C C . ARG A 1 114 ? -11.889 3.047 14.036 1.00 94.38 114 ARG A C 1
ATOM 897 O O . ARG A 1 114 ? -10.837 2.728 14.572 1.00 94.38 114 ARG A O 1
ATOM 904 N N . LYS A 1 115 ? -13.027 2.387 14.272 1.00 93.38 115 LYS A N 1
ATOM 905 C CA . LYS A 1 115 ? -13.082 1.194 15.134 1.00 93.38 115 LYS A CA 1
ATOM 906 C C . LYS A 1 115 ? -12.295 0.019 14.525 1.00 93.38 115 LYS A C 1
ATOM 908 O O . LYS A 1 115 ? -11.291 -0.347 15.126 1.00 93.38 115 LYS A O 1
ATOM 913 N N . PRO A 1 116 ? -12.651 -0.500 13.332 1.00 96.00 116 PRO A N 1
ATOM 914 C CA . PRO A 1 116 ? -11.872 -1.574 12.717 1.00 96.00 116 PRO A CA 1
ATOM 915 C C . PRO A 1 116 ? -10.447 -1.140 12.336 1.00 96.00 116 PRO A C 1
ATOM 917 O O . PRO A 1 116 ? -9.544 -1.969 12.313 1.00 96.00 116 PRO A O 1
ATOM 920 N N . GLU A 1 117 ? -10.205 0.153 12.086 1.00 96.38 117 GLU A N 1
ATOM 921 C CA . GLU A 1 117 ? -8.846 0.674 11.895 1.00 96.38 117 GLU A CA 1
ATOM 922 C C . GLU A 1 117 ? -7.971 0.503 13.146 1.00 96.38 117 GLU A C 1
ATOM 924 O O . GLU A 1 117 ? -6.809 0.122 13.026 1.00 96.38 117 GLU A O 1
ATOM 929 N N . ARG A 1 118 ? -8.505 0.763 14.348 1.00 95.56 118 ARG A N 1
ATOM 930 C CA . ARG A 1 118 ? -7.764 0.570 15.607 1.00 95.56 118 ARG A CA 1
ATOM 931 C C . ARG A 1 118 ? -7.468 -0.900 15.868 1.00 95.56 118 ARG A C 1
ATOM 933 O O . ARG A 1 118 ? -6.350 -1.208 16.269 1.00 95.56 118 ARG A O 1
ATOM 940 N N . ASP A 1 119 ? -8.422 -1.783 15.585 1.00 96.62 119 ASP A N 1
ATOM 941 C CA . ASP A 1 119 ? -8.235 -3.233 15.719 1.00 96.62 119 ASP A CA 1
ATOM 942 C C . ASP A 1 119 ? -7.111 -3.720 14.786 1.00 96.62 119 ASP A C 1
ATOM 944 O O . ASP A 1 119 ? -6.181 -4.409 15.214 1.00 96.62 119 ASP A O 1
ATOM 948 N N . LEU A 1 120 ? -7.118 -3.262 13.527 1.00 97.62 120 LEU A N 1
ATOM 949 C CA . LEU A 1 120 ? -6.047 -3.542 12.572 1.00 97.62 120 LEU A CA 1
ATOM 950 C C . LEU A 1 120 ? -4.700 -2.969 13.036 1.00 97.62 120 LEU A C 1
ATOM 952 O O . LEU A 1 120 ? -3.700 -3.682 13.022 1.00 97.62 120 LEU A O 1
ATOM 956 N N . ASN A 1 121 ? -4.654 -1.705 13.467 1.00 96.81 121 ASN A N 1
ATOM 957 C CA . ASN A 1 121 ? -3.421 -1.073 13.944 1.00 96.81 121 ASN A CA 1
ATOM 958 C C . ASN A 1 121 ? -2.841 -1.808 15.162 1.00 96.81 121 ASN A C 1
ATOM 960 O O . ASN A 1 121 ? -1.627 -1.985 15.240 1.00 96.81 121 ASN A O 1
ATOM 964 N N . ALA A 1 122 ? -3.691 -2.271 16.082 1.00 97.00 122 ALA A N 1
ATOM 965 C CA . ALA A 1 122 ? -3.265 -3.065 17.228 1.00 97.00 122 ALA A CA 1
ATOM 966 C C . ALA A 1 122 ? -2.630 -4.392 16.785 1.00 97.00 122 ALA A C 1
ATOM 968 O O . ALA A 1 122 ? -1.543 -4.732 17.255 1.00 97.00 122 ALA A O 1
ATOM 969 N N . CYS A 1 123 ? -3.243 -5.102 15.832 1.00 97.69 123 CYS A N 1
ATOM 970 C CA . CYS A 1 123 ? -2.673 -6.335 15.290 1.00 97.69 123 CYS A CA 1
ATOM 971 C C . CYS A 1 123 ? -1.336 -6.092 14.566 1.00 97.69 123 CYS A C 1
ATOM 973 O O . CYS A 1 123 ? -0.357 -6.806 14.806 1.00 97.69 123 CYS A O 1
ATOM 975 N N . LEU A 1 124 ? -1.257 -5.055 13.724 1.00 96.75 124 LEU A N 1
ATOM 976 C CA . LEU A 1 124 ? -0.031 -4.695 13.002 1.00 96.75 124 LEU A CA 1
ATOM 977 C C . LEU A 1 124 ? 1.105 -4.304 13.954 1.00 96.75 124 LEU A C 1
ATOM 979 O O . LEU A 1 124 ? 2.257 -4.669 13.715 1.00 96.75 124 LEU A O 1
ATOM 983 N N . PHE A 1 125 ? 0.793 -3.614 15.050 1.00 96.50 125 PHE A N 1
ATOM 984 C CA . PHE A 1 125 ? 1.777 -3.279 16.073 1.00 96.50 125 PHE A CA 1
ATOM 985 C C . PHE A 1 125 ? 2.284 -4.528 16.799 1.00 96.50 125 PHE A C 1
ATOM 987 O O . PHE A 1 125 ? 3.490 -4.704 16.952 1.00 96.50 125 PHE A O 1
ATOM 994 N N . GLN A 1 126 ? 1.383 -5.429 17.196 1.00 96.62 126 GLN A N 1
ATOM 995 C CA . GLN A 1 126 ? 1.748 -6.642 17.931 1.00 96.62 126 GLN A CA 1
ATOM 996 C C . GLN A 1 126 ? 2.547 -7.641 17.083 1.00 96.62 126 GLN A C 1
ATOM 998 O O . GLN A 1 126 ? 3.508 -8.222 17.581 1.00 96.62 126 GLN A O 1
ATOM 1003 N N . LYS A 1 127 ? 2.167 -7.853 15.814 1.00 96.81 127 LYS A N 1
ATOM 1004 C CA . LYS A 1 127 ? 2.745 -8.917 14.970 1.00 96.81 127 LYS A CA 1
ATOM 1005 C C . LYS A 1 127 ? 3.819 -8.438 13.997 1.00 96.81 127 LYS A C 1
ATOM 1007 O O . LYS A 1 127 ? 4.722 -9.203 13.677 1.00 96.81 127 LYS A O 1
ATOM 1012 N N . LEU A 1 128 ? 3.720 -7.203 13.506 1.00 94.88 128 LEU A N 1
ATOM 1013 C CA . LEU A 1 128 ? 4.628 -6.644 12.493 1.00 94.88 128 LEU A CA 1
ATOM 1014 C C . LEU A 1 128 ? 5.425 -5.438 13.011 1.00 94.88 128 LEU A C 1
ATOM 1016 O O . LEU A 1 128 ? 6.148 -4.821 12.232 1.00 94.88 128 LEU A O 1
ATOM 1020 N N . GLN A 1 129 ? 5.286 -5.096 14.300 1.00 94.56 129 GLN A N 1
ATOM 1021 C CA . GLN A 1 129 ? 5.943 -3.951 14.947 1.00 94.56 129 GLN A CA 1
ATOM 1022 C C . GLN A 1 129 ? 5.724 -2.629 14.200 1.00 94.56 129 GLN A C 1
ATOM 1024 O O . GLN A 1 129 ? 6.560 -1.726 14.226 1.00 94.56 129 GLN A O 1
ATOM 1029 N N . PHE A 1 130 ? 4.580 -2.508 13.527 1.00 94.56 130 PHE A N 1
ATOM 1030 C CA . PHE A 1 130 ? 4.231 -1.327 12.759 1.00 94.56 130 PHE A CA 1
ATOM 1031 C C . PHE A 1 130 ? 3.293 -0.422 13.546 1.00 94.56 130 PHE A C 1
ATOM 1033 O O . PHE A 1 130 ? 2.230 -0.845 13.998 1.00 94.56 130 PHE A O 1
ATOM 1040 N N . LYS A 1 131 ? 3.658 0.855 13.639 1.00 93.81 131 LYS A N 1
ATOM 1041 C CA . LYS A 1 131 ? 2.794 1.909 14.157 1.00 93.81 131 LYS A CA 1
ATOM 1042 C C . LYS A 1 131 ? 2.468 2.887 13.037 1.00 93.81 131 LYS A C 1
ATOM 1044 O O . LYS A 1 131 ? 3.361 3.400 12.366 1.00 93.81 131 LYS A O 1
ATOM 1049 N N . LYS A 1 132 ? 1.179 3.165 12.860 1.00 93.94 132 LYS A N 1
ATOM 1050 C CA . LYS A 1 132 ? 0.707 4.148 11.890 1.00 93.94 132 LYS A CA 1
ATOM 1051 C C . LYS A 1 132 ? 1.008 5.561 12.385 1.00 93.94 132 LYS A C 1
ATOM 1053 O O . LYS A 1 132 ? 0.424 6.009 13.371 1.00 93.94 132 LYS A O 1
ATOM 1058 N N . GLU A 1 133 ? 1.864 6.271 11.657 1.00 92.50 133 GLU A N 1
ATOM 1059 C CA . GLU A 1 133 ? 2.202 7.668 11.929 1.00 92.50 133 GLU A CA 1
ATOM 1060 C C . GLU A 1 133 ? 1.985 8.534 10.682 1.00 92.50 133 GLU A C 1
ATOM 1062 O O . GLU A 1 133 ? 2.419 8.188 9.584 1.00 92.50 133 GLU A O 1
ATOM 1067 N N . ILE A 1 134 ? 1.276 9.655 10.846 1.00 93.50 134 ILE A N 1
ATOM 1068 C CA . ILE A 1 134 ? 0.993 10.613 9.775 1.00 93.50 134 ILE A CA 1
ATOM 1069 C C . ILE A 1 134 ? 2.122 11.656 9.742 1.00 93.50 134 ILE A C 1
ATOM 1071 O O . ILE A 1 134 ? 2.247 12.442 10.687 1.00 93.50 134 ILE A O 1
ATOM 1075 N N . PRO A 1 135 ? 2.943 11.705 8.677 1.00 90.81 135 PRO A N 1
AT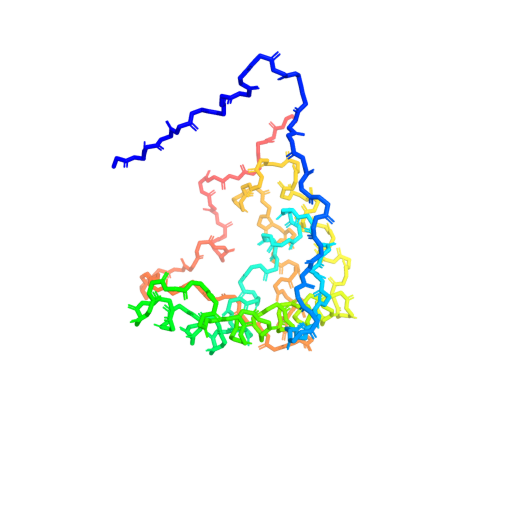OM 1076 C CA . PRO A 1 135 ? 4.002 12.700 8.567 1.00 90.81 135 PRO A CA 1
ATOM 1077 C C . PRO A 1 135 ? 3.412 14.113 8.448 1.00 90.81 135 PRO A C 1
ATOM 1079 O O . PRO A 1 135 ? 2.398 14.320 7.785 1.00 90.81 135 PRO A O 1
ATOM 1082 N N . GLY A 1 136 ? 4.053 15.093 9.090 1.00 89.38 136 GLY A N 1
ATOM 1083 C CA . GLY A 1 136 ? 3.629 16.499 9.049 1.00 89.38 136 GLY A CA 1
ATOM 1084 C C . GLY A 1 136 ? 2.452 16.860 9.965 1.00 89.38 136 GLY A C 1
ATOM 1085 O O . GLY A 1 136 ? 2.029 18.013 9.963 1.00 89.38 136 GLY A O 1
ATOM 1086 N N . ALA A 1 137 ? 1.934 15.920 10.764 1.00 89.44 137 ALA A N 1
ATOM 1087 C CA . ALA A 1 137 ? 0.955 16.239 11.802 1.00 89.44 137 ALA A CA 1
ATOM 1088 C C . ALA A 1 137 ? 1.576 17.141 12.901 1.00 89.44 137 ALA A C 1
ATOM 1090 O O . ALA A 1 137 ? 2.754 16.957 13.233 1.00 89.44 137 ALA A O 1
ATOM 1091 N N . PRO A 1 138 ? 0.820 18.099 13.480 1.00 90.06 138 PRO A N 1
ATOM 1092 C CA . PRO A 1 138 ? 1.302 18.943 14.578 1.00 90.06 138 PRO A CA 1
ATOM 1093 C C . PRO A 1 138 ? 1.760 18.095 15.771 1.00 90.06 138 PRO A C 1
ATOM 1095 O O . PRO A 1 138 ? 1.052 17.179 16.184 1.00 90.06 138 PRO A O 1
ATOM 1098 N N . LYS A 1 139 ? 2.944 18.385 16.327 1.00 86.12 139 LYS A N 1
ATOM 1099 C CA . LYS A 1 139 ? 3.534 17.597 17.432 1.00 86.12 139 LYS A CA 1
ATOM 1100 C C . LYS A 1 139 ? 2.795 17.779 18.761 1.00 86.12 139 LYS A C 1
ATOM 1102 O O . LYS A 1 139 ? 2.876 16.921 19.630 1.00 86.12 139 LYS A O 1
ATOM 1107 N N . ASP A 1 140 ? 2.117 18.907 18.910 1.00 88.81 140 ASP A N 1
ATOM 1108 C CA . ASP A 1 140 ? 1.323 19.320 20.065 1.00 88.81 140 ASP A CA 1
ATOM 1109 C C . ASP A 1 140 ? -0.079 18.689 20.092 1.00 88.81 140 ASP A C 1
ATOM 1111 O O . ASP A 1 140 ? -0.785 18.812 21.091 1.00 88.81 140 ASP A O 1
ATOM 1115 N N . GLN A 1 141 ? -0.490 17.998 19.022 1.00 86.69 141 GLN A N 1
ATOM 1116 C CA . GLN A 1 141 ? -1.826 17.417 18.897 1.00 86.69 141 GLN A CA 1
ATOM 1117 C C . GLN A 1 141 ? -1.777 15.903 18.692 1.00 86.69 141 GLN A C 1
ATOM 1119 O O . GLN A 1 141 ? -0.903 15.359 18.021 1.00 86.69 141 GLN A O 1
ATOM 1124 N N . GLU A 1 142 ? -2.779 15.209 19.232 1.00 89.50 142 GLU A N 1
ATOM 1125 C CA . GLU A 1 142 ? -2.984 13.789 18.950 1.00 89.50 142 GLU A CA 1
ATOM 1126 C C . GLU A 1 142 ? -3.303 13.560 17.464 1.00 89.50 142 GLU A C 1
ATOM 1128 O O . GLU A 1 142 ? -4.054 14.322 16.837 1.00 89.50 142 GLU A O 1
ATOM 1133 N N . GLN A 1 143 ? -2.778 12.466 16.904 1.00 91.81 143 GLN A N 1
ATOM 1134 C CA . GLN A 1 143 ? -3.068 12.083 15.524 1.00 91.81 143 GLN A CA 1
ATOM 1135 C C . GLN A 1 143 ? -4.562 11.785 15.342 1.00 91.81 143 GLN A C 1
ATOM 1137 O O . GLN A 1 143 ? -5.225 11.234 16.220 1.00 91.81 143 GLN A O 1
ATOM 1142 N N . ILE A 1 144 ? -5.109 12.137 14.177 1.00 91.69 144 ILE A N 1
ATOM 1143 C CA . ILE A 1 144 ? -6.560 12.111 13.935 1.00 91.69 144 ILE A CA 1
ATOM 1144 C C . ILE A 1 144 ? -7.200 10.725 14.118 1.00 91.69 144 ILE A C 1
ATOM 1146 O O . ILE A 1 144 ? -8.350 10.647 14.541 1.00 91.69 144 ILE A O 1
ATOM 1150 N N . HIS A 1 145 ? -6.480 9.637 13.825 1.00 91.12 145 HIS A N 1
ATOM 1151 C CA . HIS A 1 145 ? -6.971 8.267 14.030 1.00 91.12 145 HIS A CA 1
ATOM 1152 C C . HIS A 1 145 ? -6.949 7.822 15.500 1.00 91.12 145 HIS A C 1
ATOM 1154 O O . HIS A 1 145 ? -7.699 6.919 15.873 1.00 91.12 145 HIS A O 1
ATOM 1160 N N . GLU A 1 146 ? -6.166 8.496 16.343 1.00 91.75 146 GLU A N 1
ATOM 1161 C CA . GLU A 1 146 ? -6.067 8.232 17.784 1.00 91.75 146 GLU A CA 1
ATOM 1162 C C . GLU A 1 146 ? -7.065 9.053 18.613 1.00 91.75 146 GLU A C 1
ATOM 1164 O O . GLU A 1 146 ? -7.397 8.668 19.734 1.00 91.75 146 GLU A O 1
ATOM 1169 N N . LYS A 1 147 ? -7.617 10.145 18.059 1.00 90.81 147 LYS A N 1
ATOM 1170 C CA . LYS A 1 147 ? -8.596 10.983 18.770 1.00 90.81 147 LYS A CA 1
ATOM 1171 C C . LYS A 1 147 ? -9.775 10.151 19.280 1.00 90.81 147 LYS A C 1
ATOM 1173 O O . LYS A 1 147 ? -10.448 9.459 18.511 1.00 90.81 147 LYS A O 1
ATOM 1178 N N . LYS A 1 148 ? -10.063 10.272 20.580 1.00 87.31 148 LYS A N 1
ATOM 1179 C CA . LYS A 1 148 ? -11.145 9.528 21.253 1.00 87.31 148 LYS A CA 1
ATOM 1180 C C . LYS A 1 148 ? -12.539 9.972 20.797 1.00 87.31 148 LYS A C 1
ATOM 1182 O O . LYS A 1 148 ? -13.373 9.121 20.511 1.00 87.31 148 LYS A O 1
ATOM 1187 N N . ASN A 1 149 ? -12.750 11.284 20.656 1.00 86.12 149 ASN A N 1
ATOM 1188 C CA . ASN A 1 149 ? -14.040 11.891 20.306 1.00 86.12 149 ASN A CA 1
ATOM 1189 C C . ASN A 1 149 ? -13.920 12.740 19.021 1.00 86.12 149 ASN A C 1
ATOM 1191 O O . ASN A 1 149 ? -13.769 13.961 19.109 1.00 86.12 149 ASN A O 1
ATOM 1195 N N . PRO A 1 150 ? -13.907 12.125 17.823 1.00 87.62 150 PRO A N 1
ATOM 1196 C CA . PRO A 1 150 ? -13.883 12.863 16.564 1.00 87.62 150 PRO A CA 1
ATOM 1197 C C . PRO A 1 150 ? -15.248 13.504 16.264 1.00 87.62 150 PRO A C 1
ATOM 1199 O O . PRO A 1 150 ? -16.289 12.937 16.578 1.00 87.62 150 PRO A O 1
ATOM 1202 N N . ILE A 1 151 ? -15.236 14.675 15.618 1.00 87.12 151 ILE A N 1
ATOM 1203 C CA . ILE A 1 151 ? -16.461 15.375 15.183 1.00 87.12 151 ILE A CA 1
ATOM 1204 C C . ILE A 1 151 ? -17.180 14.577 14.083 1.00 87.12 151 ILE A C 1
ATOM 1206 O O . ILE A 1 151 ? -18.401 14.468 14.087 1.00 87.12 151 ILE A O 1
ATOM 1210 N N . TYR A 1 152 ? -16.412 14.005 13.151 1.00 84.50 152 TYR A N 1
ATOM 1211 C CA . TYR A 1 152 ? -16.922 13.147 12.085 1.00 84.50 152 TYR A CA 1
ATOM 1212 C C . TYR A 1 152 ? -16.843 11.680 12.512 1.00 84.50 152 TYR A C 1
ATOM 1214 O O . TYR A 1 152 ? -15.789 11.212 12.946 1.00 84.50 152 TYR A O 1
ATOM 1222 N N . GLY A 1 153 ? -17.951 10.957 12.366 1.00 79.88 153 GLY A N 1
ATOM 1223 C CA . GLY A 1 153 ? -18.072 9.540 12.694 1.00 79.88 153 GLY A CA 1
ATOM 1224 C C . GLY A 1 153 ? -19.065 8.839 11.766 1.00 79.88 153 GLY A C 1
ATOM 1225 O O . GLY A 1 153 ? -19.664 9.504 10.917 1.00 79.88 153 GLY A O 1
ATOM 1226 N N . PRO A 1 154 ? -19.222 7.505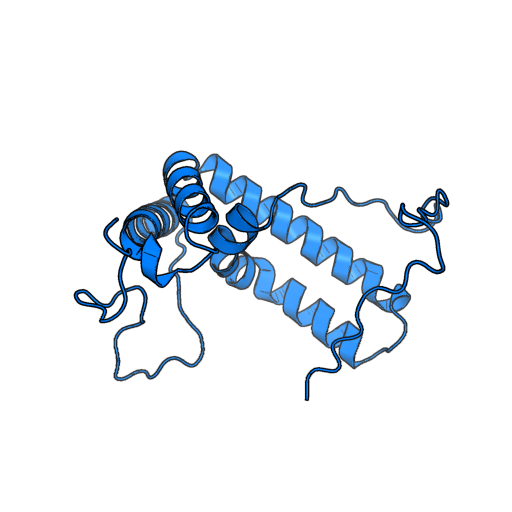 11.883 1.00 75.50 154 PRO A N 1
ATOM 1227 C CA . PRO A 1 154 ? -20.123 6.728 11.034 1.00 75.50 154 PRO A CA 1
ATOM 1228 C C . PRO A 1 154 ? -21.521 7.346 11.029 1.00 75.50 154 PRO A C 1
ATOM 1230 O O . PRO A 1 154 ? -22.102 7.582 12.088 1.00 75.50 154 PRO A O 1
ATOM 1233 N N . ILE A 1 155 ? -22.045 7.611 9.828 1.00 68.44 155 ILE A N 1
ATOM 1234 C CA . ILE A 1 155 ? -23.418 8.081 9.646 1.00 68.44 155 ILE A CA 1
ATOM 1235 C C . ILE A 1 155 ? -24.324 6.956 10.149 1.00 68.44 155 ILE A C 1
ATOM 1237 O O . ILE A 1 155 ? -24.410 5.903 9.516 1.00 68.44 155 ILE A O 1
ATOM 1241 N N . GLN A 1 156 ? -24.953 7.155 11.307 1.00 61.91 156 GLN A N 1
ATOM 1242 C CA . GLN A 1 156 ? -26.007 6.266 11.781 1.00 61.91 156 GLN A CA 1
ATOM 1243 C C . GLN A 1 156 ? -27.146 6.351 10.760 1.00 61.91 156 GLN A C 1
ATOM 1245 O O . GLN A 1 156 ? -27.724 7.420 10.572 1.00 61.91 156 GLN A O 1
ATOM 1250 N N . ARG A 1 157 ? -27.382 5.257 10.034 1.00 52.72 157 ARG A N 1
ATOM 1251 C CA . ARG A 1 157 ? -28.574 5.088 9.202 1.00 52.72 157 ARG A CA 1
ATOM 1252 C C . ARG A 1 157 ? -29.669 4.433 10.017 1.00 52.72 157 ARG A C 1
ATOM 1254 O O . ARG A 1 157 ? -29.320 3.524 10.804 1.00 52.72 157 ARG A O 1
#

Foldseek 3Di:
DDPDDPDDCPPDPDDDDDPDDDDPVQDDADALPDDDLLCLLLVQVLCVQCVVLVVVLVVQCVVDVDPVRSSVSVRSSRVSSSVSSVQLCVFPVPLSCLQSVQCVVVVNDVQARLVSSVVSQVRCCVRVVDHRDDPPPDPPDDDPSPDPDDPRYHDDD

Sequence (157 aa):
MTTYRPPHYGGTAKPFVDPTPMPNEIPKVDELGVSSAPLKSASFYIGTFCKPYSEDFMLCKAENQNPEHCLKEGRRVTRCAQEAITKIKAACLDEFTSHWTCLDRNNHGFEFCRKPERDLNACLFQKLQFKKEIPGAPKDQEQIHEKKNPIYGPIQR